Protein AF-A0A7S3TH68-F1 (afdb_monomer)

Mean predicted aligned error: 13.52 Å

Solvent-accessible surface area (backbone atoms only — not comparable to full-atom values): 8509 Å² total; per-residue (Å²): 114,70,67,58,53,52,49,50,52,51,49,53,50,52,60,68,64,64,54,88,66,70,79,72,80,82,60,98,70,79,78,63,78,63,57,32,64,76,69,61,42,46,64,60,52,49,52,51,51,54,54,56,66,74,50,61,76,87,76,61,51,44,56,58,40,16,51,46,46,28,54,31,38,71,51,68,61,84,50,72,71,51,44,53,51,41,42,51,45,35,54,76,38,31,88,73,56,49,74,68,31,49,50,30,39,46,44,16,47,70,77,54,53,51,58,80,52,68,67,54,50,52,50,46,51,53,38,50,53,53,37,53,51,49,52,59,69,72,41,69,68,61,66,64,77,78,107

Radius of gyration: 22.05 Å; Cα contacts (8 Å, |Δi|>4): 108; chains: 1; bounding box: 70×25×56 Å

Sequence (147 aa):
DTEVNEALAKILAQELYRNNVEEMPTDRAMKTADVAGTLGLRMPLEAVAYATLDLPDETLQVSSLASLAWALSEAGIENTSLQRKVAKGIIKNASKMTPPDIGNTFIALHEREWFKDPESIAYLTEALLAQARELKRQDPGLARILA

Secondary structure (DSSP, 8-state):
-HHHHHHHHHHHHHHHHSS--------TT-SS--HHHHTT-HHHHHHHHHHHHHS-TTT--HHHHHHHHHHHHHHT---HHHHHHHHHHHHHTGGG--HHHHHHHHIIIIIS-----HHHHHHHHHHH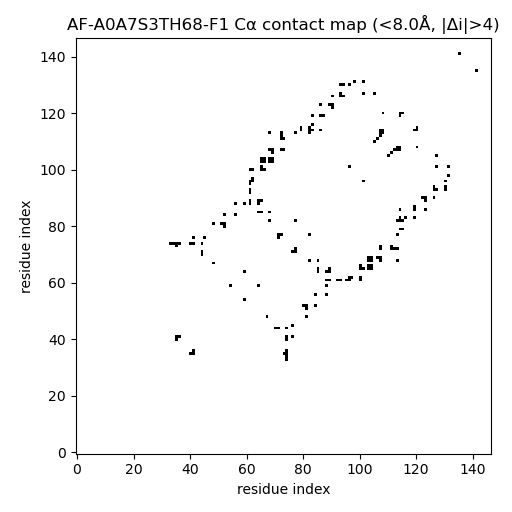HHHHHHHHHH-HHHHHH--

Foldseek 3Di:
DVVVVVVVVVVVVCVVPVPPPPPPPVDVDPPDDLVCVVVVVLVVLVVVLVVVLVDDLVVDDLQNLLQNLLVCLSNVPADQSSLVSSLVSCLVCLLVDDPVSLVSNCCSVPVSVRHPDPVSSVSNVVSSVVNVVVVVVVDCVVVVVVD

Structure (mmCIF, N/CA/C/O backbone):
data_AF-A0A7S3TH68-F1
#
_entry.id   AF-A0A7S3TH68-F1
#
loop_
_atom_site.group_PDB
_atom_site.id
_atom_site.type_symbol
_atom_site.label_atom_id
_atom_site.label_alt_id
_atom_site.label_comp_id
_atom_site.label_asym_id
_atom_site.label_entity_id
_atom_site.label_seq_id
_atom_site.pdbx_PDB_ins_code
_atom_site.Cartn_x
_atom_site.Cartn_y
_atom_site.Cartn_z
_atom_site.occupancy
_atom_site.B_iso_or_equiv
_atom_site.auth_seq_id
_atom_site.auth_comp_id
_atom_site.auth_asym_id
_atom_site.auth_atom_id
_atom_site.pdbx_PDB_model_num
ATOM 1 N N . ASP A 1 1 ? 57.410 -8.149 -7.431 1.00 58.62 1 ASP A N 1
ATOM 2 C CA . ASP A 1 1 ? 56.143 -8.309 -6.681 1.00 58.62 1 ASP A CA 1
ATOM 3 C C . ASP A 1 1 ? 55.254 -7.073 -6.709 1.00 58.62 1 ASP A C 1
ATOM 5 O O . ASP A 1 1 ? 54.075 -7.205 -7.005 1.00 58.62 1 ASP A O 1
ATOM 9 N N . THR A 1 2 ? 55.790 -5.867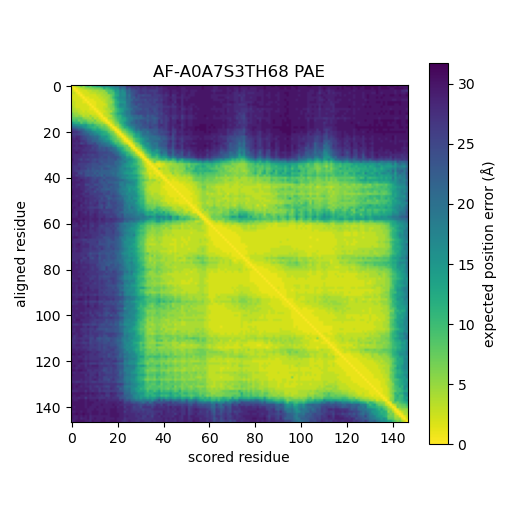 -6.506 1.00 55.78 2 THR A N 1
ATOM 10 C CA . THR A 1 2 ? 55.006 -4.616 -6.554 1.00 55.78 2 THR A CA 1
ATOM 11 C C . THR A 1 2 ? 54.471 -4.278 -7.953 1.00 55.78 2 THR A C 1
ATOM 13 O O . THR A 1 2 ? 53.303 -3.931 -8.090 1.00 55.78 2 THR A O 1
ATOM 16 N N . GLU A 1 3 ? 55.273 -4.476 -9.007 1.00 57.97 3 GLU A N 1
ATOM 17 C CA . GLU A 1 3 ? 54.851 -4.214 -10.398 1.00 57.97 3 GLU A CA 1
ATOM 18 C C . GLU A 1 3 ? 53.746 -5.162 -10.884 1.00 57.97 3 GLU A C 1
ATOM 20 O O . GLU A 1 3 ? 52.878 -4.765 -11.657 1.00 57.97 3 GLU A O 1
ATOM 25 N N . VAL A 1 4 ? 53.741 -6.411 -10.407 1.00 62.00 4 VAL A N 1
ATOM 26 C CA . VAL A 1 4 ? 52.715 -7.400 -10.775 1.00 62.00 4 VAL A CA 1
ATOM 27 C C . VAL A 1 4 ? 51.371 -7.022 -10.156 1.00 62.00 4 VAL A C 1
ATOM 29 O O . VAL A 1 4 ? 50.347 -7.125 -10.824 1.00 62.00 4 VAL A O 1
ATOM 32 N N . ASN A 1 5 ? 51.371 -6.508 -8.923 1.00 59.88 5 ASN A N 1
ATOM 33 C CA . ASN A 1 5 ? 50.156 -6.036 -8.257 1.00 59.88 5 ASN A CA 1
ATOM 34 C C . ASN A 1 5 ? 49.588 -4.771 -8.912 1.00 59.88 5 ASN A C 1
ATOM 36 O O . ASN A 1 5 ? 48.373 -4.655 -9.062 1.00 59.88 5 ASN A O 1
ATOM 40 N N . GLU A 1 6 ? 50.443 -3.847 -9.353 1.00 63.59 6 GLU A N 1
ATOM 41 C CA . GLU A 1 6 ? 50.000 -2.660 -10.093 1.00 63.59 6 GLU A CA 1
ATOM 42 C C . GLU A 1 6 ? 49.474 -3.009 -11.489 1.00 63.59 6 GLU A C 1
ATOM 44 O O . GLU A 1 6 ? 48.475 -2.438 -11.935 1.00 63.59 6 GLU A O 1
ATOM 49 N N . ALA A 1 7 ? 50.096 -3.980 -12.165 1.00 63.19 7 ALA A N 1
ATOM 50 C CA . ALA A 1 7 ? 49.607 -4.496 -13.437 1.00 63.19 7 ALA A CA 1
ATOM 51 C C . ALA A 1 7 ? 48.250 -5.196 -13.272 1.00 63.19 7 ALA A C 1
ATOM 53 O O . ALA A 1 7 ? 47.337 -4.931 -14.053 1.00 63.19 7 ALA A O 1
ATOM 54 N N . LEU A 1 8 ? 48.078 -6.013 -12.224 1.00 59.59 8 LEU A N 1
ATOM 55 C CA . LEU A 1 8 ? 46.797 -6.653 -11.915 1.00 59.59 8 LEU A CA 1
ATOM 56 C C . LEU A 1 8 ? 45.713 -5.612 -11.617 1.00 59.59 8 LEU A C 1
ATOM 58 O O . LEU A 1 8 ? 44.610 -5.722 -12.140 1.00 59.59 8 LEU A O 1
ATOM 62 N N . ALA A 1 9 ? 46.030 -4.572 -10.839 1.00 61.84 9 ALA A N 1
ATOM 63 C CA . ALA A 1 9 ? 45.093 -3.496 -10.521 1.00 61.84 9 ALA A CA 1
ATOM 64 C C . ALA A 1 9 ? 44.681 -2.695 -11.767 1.00 61.84 9 ALA A C 1
ATOM 66 O O . ALA A 1 9 ? 43.507 -2.356 -11.925 1.00 61.84 9 ALA A O 1
ATOM 67 N N . LYS A 1 10 ? 45.620 -2.433 -12.687 1.00 62.38 10 LYS A N 1
ATOM 68 C CA . LYS A 1 10 ? 45.323 -1.767 -13.965 1.00 62.38 10 LYS A CA 1
ATOM 69 C C . LYS A 1 10 ? 44.476 -2.624 -14.896 1.00 62.38 10 LYS A C 1
ATOM 71 O O . LYS A 1 10 ? 43.577 -2.081 -15.530 1.00 62.38 10 LYS A O 1
ATOM 76 N N . ILE A 1 11 ? 44.745 -3.927 -14.973 1.00 65.94 11 ILE A N 1
ATOM 77 C CA . ILE A 1 11 ? 43.965 -4.857 -15.799 1.00 65.94 11 ILE A CA 1
ATOM 78 C C . ILE A 1 11 ? 42.555 -5.005 -15.224 1.00 65.94 11 ILE A C 1
ATOM 80 O O . ILE A 1 11 ? 41.592 -4.875 -15.971 1.00 65.94 11 ILE A O 1
ATOM 84 N N . LEU A 1 12 ? 42.415 -5.154 -13.902 1.00 58.38 12 LEU A N 1
ATOM 85 C CA . LEU A 1 12 ? 41.110 -5.237 -13.240 1.00 58.38 12 LEU A CA 1
ATOM 86 C C . LEU A 1 12 ? 40.288 -3.958 -13.453 1.00 58.38 12 LEU A C 1
ATOM 88 O O . LEU A 1 12 ? 39.101 -4.025 -13.756 1.00 58.38 12 LEU A O 1
ATOM 92 N N . ALA A 1 13 ? 40.927 -2.787 -13.354 1.00 57.09 13 ALA A N 1
ATOM 93 C CA . ALA A 1 13 ? 40.282 -1.516 -13.660 1.00 57.09 13 ALA A CA 1
ATOM 94 C C . ALA A 1 13 ? 39.892 -1.432 -15.145 1.00 57.09 13 ALA A C 1
ATOM 96 O O . ALA A 1 13 ? 38.767 -1.067 -15.468 1.00 57.09 13 ALA A O 1
ATOM 97 N N . GLN A 1 14 ? 40.775 -1.820 -16.068 1.00 58.62 14 GLN A N 1
ATOM 98 C CA . GLN A 1 14 ? 40.455 -1.813 -17.496 1.00 58.62 14 GLN A CA 1
ATOM 99 C C . GLN A 1 14 ? 39.335 -2.784 -17.871 1.00 58.62 14 GLN A C 1
ATOM 101 O O . GLN A 1 14 ? 38.556 -2.452 -18.758 1.00 58.62 14 GLN A O 1
ATOM 106 N N . GLU A 1 15 ? 39.229 -3.946 -17.226 1.00 56.22 15 GLU A N 1
ATOM 107 C CA . GLU A 1 15 ? 38.164 -4.920 -17.491 1.00 56.22 15 GLU A CA 1
ATOM 108 C C . GLU A 1 15 ? 36.823 -4.516 -16.864 1.00 56.22 15 GLU A C 1
ATOM 110 O O . GLU A 1 15 ? 35.786 -4.699 -17.499 1.00 56.22 15 GLU A O 1
ATOM 115 N N . LEU A 1 16 ? 36.827 -3.880 -15.687 1.00 55.38 16 LEU A N 1
ATOM 116 C CA . LEU A 1 16 ? 35.613 -3.330 -15.069 1.00 55.38 16 LEU A CA 1
ATOM 117 C C . LEU A 1 16 ? 35.041 -2.137 -15.853 1.00 55.38 16 LEU A C 1
ATOM 119 O O . LEU A 1 16 ? 33.824 -1.997 -15.936 1.00 55.38 16 LEU A O 1
ATOM 123 N N . TYR A 1 17 ? 35.898 -1.309 -16.462 1.00 52.78 17 TYR A N 1
ATOM 124 C CA . TYR A 1 17 ? 35.481 -0.130 -17.236 1.00 52.78 17 TYR A CA 1
ATOM 125 C C . TYR A 1 17 ? 35.326 -0.380 -18.752 1.00 52.78 17 TYR A C 1
ATOM 127 O O . TYR A 1 17 ? 34.896 0.523 -19.466 1.00 52.78 17 TYR A O 1
ATOM 135 N N . ARG A 1 18 ? 35.665 -1.571 -19.279 1.00 48.44 18 ARG A N 1
ATOM 136 C CA . ARG A 1 18 ? 35.517 -1.890 -20.721 1.00 48.44 18 ARG A CA 1
ATOM 137 C C . ARG A 1 18 ? 34.121 -2.322 -21.142 1.00 48.44 18 ARG A C 1
ATOM 139 O O . ARG A 1 18 ? 33.829 -2.304 -22.336 1.00 48.44 18 ARG A O 1
ATOM 146 N N . ASN A 1 19 ? 33.272 -2.709 -20.201 1.00 45.41 19 ASN A N 1
ATOM 147 C CA . ASN A 1 19 ? 31.866 -2.894 -20.506 1.00 45.41 19 ASN A CA 1
ATOM 148 C C . ASN A 1 19 ? 31.215 -1.517 -20.440 1.00 45.41 19 ASN A C 1
ATOM 150 O O . ASN A 1 19 ? 31.273 -0.876 -19.397 1.00 45.41 19 ASN A O 1
ATOM 154 N N . ASN A 1 20 ? 30.643 -1.071 -21.561 1.00 46.97 20 ASN A N 1
ATOM 155 C CA . ASN A 1 20 ? 29.741 0.075 -21.664 1.00 46.97 20 ASN A CA 1
ATOM 156 C C . ASN A 1 20 ? 28.591 -0.058 -20.652 1.00 46.97 20 ASN A C 1
ATOM 158 O O . ASN A 1 20 ? 27.473 -0.427 -21.005 1.00 46.97 20 ASN A O 1
ATOM 162 N N . VAL A 1 21 ? 28.861 0.238 -19.389 1.00 46.38 21 VAL A N 1
ATOM 163 C CA . VAL A 1 21 ? 27.842 0.710 -18.475 1.00 46.38 21 VAL A CA 1
ATOM 164 C C . VAL A 1 21 ? 27.669 2.152 -18.915 1.00 46.38 21 VAL A C 1
ATOM 166 O O . VAL A 1 21 ? 28.545 2.981 -18.665 1.00 46.38 21 VAL A O 1
ATOM 169 N N . GLU A 1 22 ? 26.606 2.418 -19.682 1.00 44.59 22 GLU A N 1
ATOM 170 C CA . GLU A 1 22 ? 26.029 3.762 -19.758 1.00 44.59 22 GLU A CA 1
ATOM 171 C C . GLU A 1 22 ? 26.195 4.391 -18.380 1.00 44.59 22 GLU A C 1
ATOM 173 O O . GLU A 1 22 ? 25.839 3.735 -17.398 1.00 44.59 22 GLU A O 1
ATOM 178 N N . GLU A 1 23 ? 26.827 5.569 -18.298 1.00 40.25 23 GLU A N 1
ATOM 179 C CA . GLU A 1 23 ? 27.003 6.283 -17.034 1.00 40.25 23 GLU A CA 1
ATOM 180 C C . GLU A 1 23 ? 25.714 6.138 -16.236 1.00 40.25 23 GLU A C 1
ATOM 182 O O . GLU A 1 23 ? 24.685 6.681 -16.639 1.00 40.25 23 GLU A O 1
ATOM 187 N N . MET A 1 24 ? 25.739 5.343 -15.156 1.00 43.12 24 MET A N 1
ATOM 188 C CA . MET A 1 24 ? 24.576 5.257 -14.290 1.00 43.12 24 MET A CA 1
ATOM 189 C C . MET A 1 24 ? 24.322 6.694 -13.865 1.00 43.12 24 MET A C 1
ATOM 191 O O . MET A 1 24 ? 25.231 7.286 -13.264 1.00 43.12 24 MET A O 1
ATOM 195 N N . PRO A 1 25 ? 23.155 7.273 -14.192 1.00 40.78 25 PRO A N 1
ATOM 196 C CA . PRO A 1 25 ? 22.855 8.626 -13.790 1.00 40.78 25 PRO A CA 1
ATOM 197 C C . PRO A 1 25 ? 22.967 8.636 -12.274 1.00 40.78 25 PRO A C 1
ATOM 199 O O . PRO A 1 25 ? 22.163 8.024 -11.570 1.00 40.78 25 PRO A O 1
ATOM 202 N N . THR A 1 26 ? 24.011 9.272 -11.749 1.00 48.84 26 THR A N 1
ATOM 203 C CA . THR A 1 26 ? 24.111 9.539 -10.318 1.00 48.84 26 THR A CA 1
ATOM 204 C C . THR A 1 26 ? 23.233 10.746 -10.047 1.00 48.84 26 THR A C 1
ATOM 206 O O . THR A 1 26 ? 23.686 11.839 -9.712 1.00 48.84 26 THR A O 1
ATOM 209 N N . ASP A 1 27 ? 21.932 10.538 -10.250 1.00 40.72 27 ASP A N 1
ATOM 210 C CA . ASP A 1 27 ? 20.922 11.463 -9.795 1.00 40.72 27 ASP A CA 1
ATOM 211 C C . ASP A 1 27 ? 21.054 11.568 -8.278 1.00 40.72 27 ASP A C 1
ATOM 213 O O . ASP A 1 27 ? 21.243 10.580 -7.561 1.00 40.72 27 ASP A O 1
ATOM 217 N N . ARG A 1 28 ? 20.981 12.803 -7.785 1.00 42.34 28 ARG A N 1
ATOM 218 C CA . ARG A 1 28 ? 21.176 13.212 -6.383 1.00 42.34 28 ARG A CA 1
ATOM 219 C C . ARG A 1 28 ? 20.102 12.668 -5.416 1.00 42.34 28 ARG A C 1
ATOM 221 O O . ARG A 1 28 ? 19.821 13.291 -4.397 1.00 42.34 28 ARG A O 1
ATOM 228 N N . ALA A 1 29 ? 19.503 11.519 -5.715 1.00 43.62 29 ALA A N 1
ATOM 229 C CA . ALA A 1 29 ? 18.352 10.933 -5.045 1.00 43.62 29 ALA A CA 1
ATOM 230 C C . ALA A 1 29 ? 18.556 9.456 -4.653 1.00 43.62 29 ALA A C 1
ATOM 232 O O . ALA A 1 29 ? 17.576 8.729 -4.517 1.00 43.62 29 ALA A O 1
ATOM 233 N N . MET A 1 30 ? 19.795 8.995 -4.424 1.00 43.31 30 MET A N 1
ATOM 234 C CA . MET A 1 30 ? 20.038 7.706 -3.752 1.00 43.31 30 MET A CA 1
ATOM 235 C C . MET A 1 30 ? 19.517 7.742 -2.299 1.00 43.31 30 MET A C 1
ATOM 237 O O . MET A 1 30 ? 20.277 7.884 -1.341 1.00 43.31 30 MET A O 1
ATOM 241 N N . LYS A 1 31 ? 18.201 7.590 -2.122 1.00 50.47 31 LYS A N 1
ATOM 242 C CA . LYS A 1 31 ? 17.617 6.966 -0.935 1.00 50.47 31 LYS A CA 1
ATOM 243 C C . LYS A 1 31 ? 17.585 5.465 -1.211 1.00 50.47 31 LYS A C 1
ATOM 245 O O . LYS A 1 31 ? 16.674 4.973 -1.876 1.00 50.47 31 LYS A O 1
ATOM 250 N N . THR A 1 32 ? 18.601 4.790 -0.673 1.00 52.62 32 THR A N 1
ATOM 251 C CA . THR A 1 32 ? 18.801 3.333 -0.704 1.00 52.62 32 THR A CA 1
ATOM 252 C C . THR A 1 32 ? 19.244 2.816 -2.081 1.00 52.62 32 THR A C 1
ATOM 254 O O . THR A 1 32 ? 18.841 3.337 -3.115 1.00 52.62 32 THR A O 1
ATOM 257 N N . ALA A 1 33 ? 20.145 1.827 -2.108 1.00 59.31 33 ALA A N 1
ATOM 258 C CA . ALA A 1 33 ? 20.530 1.142 -3.344 1.00 59.31 33 ALA A CA 1
ATOM 259 C C . ALA A 1 33 ? 19.268 0.679 -4.095 1.00 59.31 33 ALA A C 1
ATOM 261 O O . ALA A 1 33 ? 18.302 0.292 -3.439 1.00 59.31 33 ALA A O 1
ATOM 262 N N . ASP A 1 34 ? 19.260 0.703 -5.434 1.00 67.12 34 ASP A N 1
ATOM 263 C CA . ASP A 1 34 ? 18.156 0.139 -6.229 1.00 67.12 34 ASP A CA 1
ATOM 264 C C . ASP A 1 34 ? 18.157 -1.388 -6.063 1.00 67.12 34 ASP A C 1
ATOM 266 O O . ASP A 1 34 ? 18.666 -2.129 -6.904 1.00 67.12 34 ASP A O 1
ATOM 270 N N . VAL A 1 35 ? 17.662 -1.869 -4.920 1.00 70.06 35 VAL A N 1
ATOM 271 C CA . VAL A 1 35 ? 17.648 -3.287 -4.553 1.00 70.06 35 VAL A CA 1
ATOM 272 C C . VAL A 1 35 ? 16.757 -4.055 -5.524 1.00 70.06 35 VAL A C 1
ATOM 274 O O . VAL A 1 35 ? 17.111 -5.154 -5.944 1.00 70.06 35 VAL A O 1
ATOM 277 N N . ALA A 1 36 ? 15.634 -3.466 -5.939 1.00 69.75 36 ALA A N 1
ATOM 278 C CA . ALA A 1 36 ? 14.717 -4.086 -6.886 1.00 69.75 36 ALA A CA 1
ATOM 279 C C . ALA A 1 36 ? 15.355 -4.258 -8.273 1.00 69.75 36 ALA A C 1
ATOM 281 O O . ALA A 1 36 ? 15.221 -5.323 -8.876 1.00 69.75 36 ALA A O 1
ATOM 282 N N . GLY A 1 37 ? 16.077 -3.246 -8.762 1.00 70.81 37 GLY A N 1
ATOM 283 C CA . GLY A 1 37 ? 16.858 -3.331 -9.994 1.00 70.81 37 GLY A CA 1
ATOM 284 C C . GLY A 1 37 ? 18.022 -4.314 -9.875 1.00 70.81 37 GLY A C 1
ATOM 285 O O . GLY A 1 37 ? 18.169 -5.194 -10.719 1.00 70.81 37 GLY A O 1
ATOM 286 N N . THR A 1 38 ? 18.789 -4.232 -8.785 1.00 74.62 38 THR A N 1
ATOM 287 C CA . THR A 1 38 ? 19.966 -5.085 -8.530 1.00 74.62 38 THR A CA 1
ATOM 288 C C . THR A 1 38 ? 19.599 -6.567 -8.452 1.00 74.62 38 THR A C 1
ATOM 290 O O . THR A 1 38 ? 20.339 -7.417 -8.940 1.00 74.62 38 THR A O 1
ATOM 293 N N . LEU A 1 39 ? 18.448 -6.894 -7.861 1.00 78.00 39 LEU A N 1
ATOM 294 C CA . LEU A 1 39 ? 17.960 -8.269 -7.738 1.00 78.00 39 LEU A CA 1
ATOM 295 C C . LEU A 1 39 ? 17.121 -8.730 -8.944 1.00 78.00 39 LEU A C 1
ATOM 297 O O . LEU A 1 39 ? 16.609 -9.847 -8.932 1.00 78.00 39 LEU A O 1
ATOM 301 N N . GLY A 1 40 ? 16.939 -7.891 -9.971 1.00 80.19 40 GLY A N 1
ATOM 302 C CA . GLY A 1 40 ? 16.114 -8.220 -11.140 1.00 80.19 40 GLY A CA 1
ATOM 303 C C . GLY A 1 40 ? 14.618 -8.375 -10.828 1.00 80.19 40 GLY A C 1
ATOM 304 O O . GLY A 1 40 ? 13.890 -9.018 -11.582 1.00 80.19 40 GLY A O 1
ATOM 305 N N . LEU A 1 41 ? 14.142 -7.791 -9.725 1.00 81.50 41 LEU A N 1
ATOM 306 C CA . LEU A 1 41 ? 12.759 -7.905 -9.249 1.00 81.50 41 LEU A CA 1
ATOM 307 C C . LEU A 1 41 ? 11.794 -6.933 -9.939 1.00 81.50 41 LEU A C 1
ATOM 309 O O . LEU A 1 41 ? 10.582 -7.103 -9.816 1.00 81.50 41 LEU A O 1
ATOM 313 N N . ARG A 1 42 ? 12.299 -5.948 -10.693 1.00 79.25 42 ARG A N 1
ATOM 314 C CA . ARG A 1 42 ? 11.470 -4.936 -11.371 1.00 79.25 42 ARG A CA 1
ATOM 315 C C . ARG A 1 42 ? 10.465 -5.563 -12.349 1.00 79.25 42 ARG A C 1
ATOM 317 O O . ARG A 1 42 ? 9.273 -5.316 -12.218 1.00 79.25 42 ARG A O 1
ATOM 324 N N . MET A 1 43 ? 10.913 -6.455 -13.238 1.00 77.50 43 MET A N 1
ATOM 325 C CA . MET A 1 43 ? 10.025 -7.160 -14.182 1.00 77.50 43 MET A CA 1
ATOM 326 C C . MET A 1 43 ? 8.943 -8.008 -13.482 1.00 77.50 43 MET A C 1
ATOM 328 O O . MET A 1 43 ? 7.768 -7.869 -13.823 1.00 77.50 43 MET A O 1
ATOM 332 N N . PRO A 1 44 ? 9.277 -8.869 -12.498 1.00 84.06 44 PRO A N 1
ATOM 333 C CA . PRO A 1 44 ? 8.265 -9.581 -11.719 1.00 84.06 44 PRO A CA 1
ATOM 334 C C . PRO A 1 44 ? 7.259 -8.657 -11.022 1.00 84.06 44 PRO A C 1
ATOM 336 O O . PRO A 1 44 ? 6.062 -8.937 -11.043 1.00 84.06 44 PRO A O 1
ATOM 339 N N . LEU A 1 45 ? 7.720 -7.553 -10.425 1.00 82.25 45 LEU A N 1
ATOM 340 C CA . LEU A 1 45 ? 6.846 -6.595 -9.742 1.00 82.25 45 LEU A CA 1
ATOM 341 C C . LEU A 1 45 ? 5.915 -5.869 -10.717 1.00 82.25 45 LEU A C 1
ATOM 343 O O . LEU A 1 45 ? 4.738 -5.691 -10.408 1.00 82.25 45 LEU A O 1
ATOM 347 N N . GLU A 1 46 ? 6.397 -5.515 -11.907 1.00 81.81 46 GLU A N 1
ATOM 348 C CA . GLU A 1 46 ? 5.558 -4.978 -12.980 1.00 81.81 46 GLU A CA 1
ATOM 349 C C . GLU A 1 46 ? 4.506 -5.995 -13.433 1.00 81.81 46 GLU A C 1
ATOM 351 O O . GLU A 1 46 ? 3.332 -5.652 -13.557 1.00 81.81 46 GLU A O 1
ATOM 356 N N . ALA A 1 47 ? 4.875 -7.265 -13.611 1.00 83.44 47 ALA A N 1
ATOM 357 C CA . ALA A 1 47 ? 3.920 -8.311 -13.974 1.00 83.44 47 ALA A CA 1
ATOM 358 C C . ALA A 1 47 ? 2.822 -8.485 -12.907 1.00 83.44 47 ALA A C 1
ATOM 360 O O . ALA A 1 47 ? 1.643 -8.605 -13.243 1.00 83.44 47 ALA A O 1
ATOM 361 N N . VAL A 1 48 ? 3.186 -8.433 -11.620 1.00 82.75 48 VAL A N 1
ATOM 362 C CA . VAL A 1 48 ? 2.224 -8.453 -10.503 1.00 82.75 48 VAL A CA 1
ATOM 363 C C . VAL A 1 48 ? 1.342 -7.202 -10.508 1.00 82.75 48 VAL A C 1
ATOM 365 O O . VAL A 1 48 ? 0.132 -7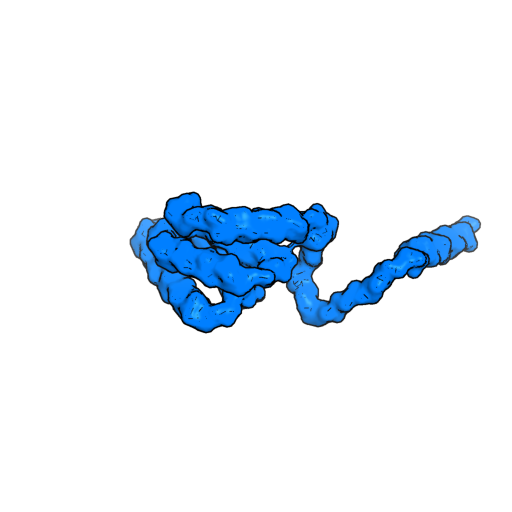.303 -10.293 1.00 82.75 48 VAL A O 1
ATOM 368 N N . ALA A 1 49 ? 1.914 -6.029 -10.784 1.00 81.69 49 ALA A N 1
ATOM 369 C CA . ALA A 1 49 ? 1.178 -4.776 -10.916 1.00 81.69 49 ALA A CA 1
ATOM 370 C C . ALA A 1 49 ? 0.109 -4.862 -12.019 1.00 81.69 49 ALA A C 1
ATOM 372 O O . ALA A 1 49 ? -1.050 -4.525 -11.770 1.00 81.69 49 ALA A O 1
ATOM 373 N N . TYR A 1 50 ? 0.463 -5.385 -13.197 1.00 81.88 50 TYR A N 1
ATOM 374 C CA . TYR A 1 50 ? -0.487 -5.608 -14.290 1.00 81.88 50 TYR A CA 1
ATOM 375 C C . TYR A 1 50 ? -1.549 -6.650 -13.935 1.00 81.88 50 TYR A C 1
ATOM 377 O O . TYR A 1 50 ? -2.733 -6.371 -14.085 1.00 81.88 50 TYR A O 1
ATOM 385 N N . ALA A 1 51 ? -1.166 -7.794 -13.365 1.00 83.25 51 ALA A N 1
ATOM 386 C CA . ALA A 1 51 ? -2.133 -8.804 -12.930 1.00 83.25 51 ALA A CA 1
ATOM 387 C C . ALA A 1 51 ? -3.127 -8.244 -11.896 1.00 83.25 51 ALA A C 1
ATOM 389 O O . ALA A 1 51 ? -4.312 -8.572 -11.909 1.00 83.25 51 ALA A O 1
ATOM 390 N N . THR A 1 52 ? -2.672 -7.342 -11.022 1.00 81.06 52 THR A N 1
ATOM 391 C CA . THR A 1 52 ? -3.533 -6.687 -10.027 1.00 81.06 52 THR A CA 1
ATOM 392 C C . THR A 1 52 ? -4.551 -5.742 -10.672 1.00 81.06 52 THR A C 1
ATOM 394 O O . THR A 1 52 ? -5.649 -5.561 -10.138 1.00 81.06 52 THR A O 1
ATOM 397 N N . LEU A 1 53 ? -4.244 -5.150 -11.832 1.00 81.25 53 LEU A N 1
ATOM 398 C CA . LEU A 1 53 ? -5.206 -4.332 -12.579 1.00 81.25 53 LEU A CA 1
ATOM 399 C C . LEU A 1 53 ? -6.394 -5.155 -13.087 1.00 81.25 53 LEU A C 1
ATOM 401 O O . LEU A 1 53 ? -7.510 -4.633 -13.074 1.00 81.25 53 LEU A O 1
ATOM 405 N N . ASP A 1 54 ? -6.183 -6.428 -13.409 1.00 83.25 54 ASP A N 1
ATOM 406 C CA . ASP A 1 54 ? -7.225 -7.319 -13.929 1.00 83.25 54 ASP A CA 1
ATOM 407 C C . ASP A 1 54 ? -8.086 -7.959 -12.826 1.00 83.25 54 ASP A C 1
ATOM 409 O O . ASP A 1 54 ? -9.204 -8.409 -13.079 1.00 83.25 54 ASP A O 1
ATOM 413 N N . LEU A 1 55 ? -7.605 -7.975 -11.579 1.00 82.56 55 LEU A N 1
ATOM 414 C CA . LEU A 1 55 ? -8.348 -8.552 -10.456 1.00 82.56 55 LEU A CA 1
ATOM 415 C C . LEU A 1 55 ? -9.518 -7.659 -10.011 1.00 82.56 55 LEU A C 1
ATOM 417 O O . LEU A 1 55 ? -9.357 -6.446 -9.899 1.00 82.56 55 LEU A O 1
ATOM 421 N N . PRO A 1 56 ? -10.696 -8.207 -9.682 1.00 78.44 56 PRO A N 1
ATOM 422 C CA . PRO A 1 56 ? -11.801 -7.402 -9.172 1.00 78.44 56 PRO A CA 1
ATOM 423 C C . PRO A 1 56 ? -11.483 -6.826 -7.781 1.00 78.44 56 PRO A C 1
ATOM 425 O O . PRO A 1 56 ? -10.916 -7.515 -6.929 1.00 78.44 56 PRO A O 1
ATOM 428 N N . ASP A 1 57 ? -11.915 -5.583 -7.527 1.00 71.19 57 ASP A N 1
ATOM 429 C CA . ASP A 1 57 ? -11.660 -4.821 -6.285 1.00 71.19 57 ASP A CA 1
ATOM 430 C C . ASP A 1 57 ? -12.042 -5.582 -4.994 1.00 71.19 57 ASP A C 1
ATOM 432 O O . ASP A 1 57 ? -11.532 -5.288 -3.917 1.00 71.19 57 ASP A O 1
ATOM 436 N N . GLU A 1 58 ? -12.962 -6.545 -5.076 1.00 69.50 58 GLU A N 1
ATOM 437 C CA . GLU A 1 58 ? -13.481 -7.316 -3.936 1.00 69.50 58 GLU A CA 1
ATOM 438 C C . GLU A 1 58 ? -12.557 -8.451 -3.481 1.00 69.50 58 GLU A C 1
ATOM 440 O O . GLU A 1 58 ? -12.665 -8.917 -2.349 1.00 69.50 58 GLU A O 1
ATOM 445 N N . THR A 1 59 ? -11.634 -8.879 -4.343 1.00 73.44 59 THR A N 1
ATOM 446 C CA . THR A 1 59 ? -10.693 -9.973 -4.045 1.00 73.44 59 THR A CA 1
ATOM 44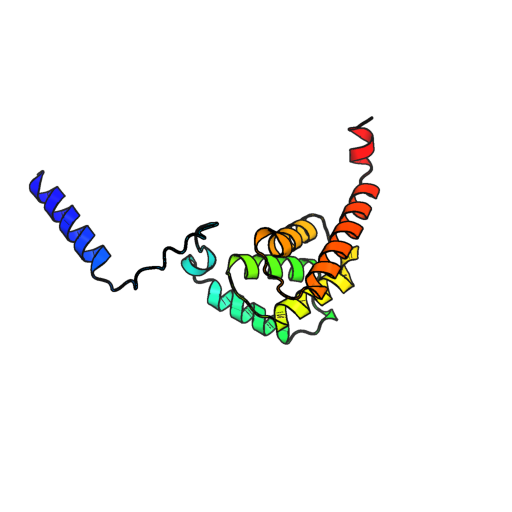7 C C . THR A 1 59 ? -9.421 -9.501 -3.347 1.00 73.44 59 THR A C 1
ATOM 449 O O . THR A 1 59 ? -8.688 -10.311 -2.780 1.00 73.44 59 THR A O 1
ATOM 452 N N . LEU A 1 60 ? -9.159 -8.194 -3.359 1.00 79.12 60 LEU A N 1
ATOM 453 C CA . LEU A 1 60 ? -7.912 -7.621 -2.870 1.00 79.12 60 LEU A CA 1
ATOM 454 C C . LEU A 1 60 ? -8.025 -7.283 -1.382 1.00 79.12 60 LEU A C 1
ATOM 456 O O . LEU A 1 60 ? -8.802 -6.421 -0.967 1.00 79.12 60 LEU A O 1
ATOM 460 N N . GLN A 1 61 ? -7.224 -7.969 -0.566 1.00 87.38 61 GLN A N 1
ATOM 461 C CA . GLN A 1 61 ? -7.098 -7.657 0.854 1.00 87.38 61 GLN A CA 1
ATOM 462 C C . GLN A 1 61 ? -6.333 -6.345 1.046 1.00 87.38 61 GLN A C 1
ATOM 464 O O . GLN A 1 61 ? -5.383 -6.051 0.319 1.00 87.38 61 GLN A O 1
ATOM 469 N N . VAL A 1 62 ? -6.719 -5.570 2.063 1.00 88.50 62 VAL A N 1
ATOM 470 C CA . VAL A 1 62 ? -6.090 -4.270 2.345 1.00 88.50 62 VAL A CA 1
ATOM 471 C C . VAL A 1 62 ? -4.602 -4.397 2.678 1.00 88.50 62 VAL A C 1
ATOM 473 O O . VAL A 1 62 ? -3.815 -3.550 2.266 1.00 88.50 62 VAL A O 1
ATOM 476 N N . SER A 1 63 ? -4.204 -5.489 3.332 1.00 88.00 63 SER A N 1
ATOM 477 C CA . SER A 1 63 ? -2.804 -5.804 3.624 1.00 88.00 63 SER A CA 1
ATOM 478 C C . SER A 1 63 ? -1.995 -6.035 2.350 1.00 88.00 63 SER A C 1
ATOM 480 O O . SER A 1 63 ? -0.936 -5.442 2.168 1.00 88.00 63 SER A O 1
ATOM 482 N N . SER A 1 64 ? -2.528 -6.821 1.410 1.00 89.88 64 SER A N 1
ATOM 483 C CA . SER A 1 64 ? -1.902 -7.042 0.103 1.00 89.88 64 SER A CA 1
ATOM 484 C C . SER A 1 64 ? -1.761 -5.741 -0.686 1.00 89.88 64 SER A C 1
ATOM 486 O O . SER A 1 64 ? -0.721 -5.515 -1.295 1.00 89.88 64 SER A O 1
ATOM 488 N N . LEU A 1 65 ? -2.770 -4.865 -0.643 1.00 90.12 65 LEU A N 1
ATOM 489 C CA . LEU A 1 65 ? -2.724 -3.553 -1.293 1.00 90.12 65 LEU A CA 1
ATOM 490 C C . LEU A 1 65 ? -1.666 -2.633 -0.670 1.00 90.12 65 LEU A C 1
ATOM 492 O O . LEU A 1 65 ? -0.919 -1.990 -1.405 1.00 90.12 65 LEU A O 1
ATOM 496 N N . ALA A 1 66 ? -1.571 -2.594 0.660 1.00 89.81 66 ALA A N 1
ATOM 497 C CA . ALA A 1 66 ? -0.571 -1.802 1.372 1.00 89.81 66 ALA A CA 1
ATOM 498 C C . ALA A 1 66 ? 0.857 -2.299 1.088 1.00 89.81 66 ALA A C 1
ATOM 500 O O . ALA A 1 66 ? 1.744 -1.503 0.779 1.00 89.81 66 ALA A O 1
ATOM 501 N N . SER A 1 67 ? 1.080 -3.617 1.128 1.00 90.38 67 SER A N 1
ATOM 502 C CA . SER A 1 67 ? 2.371 -4.221 0.777 1.00 90.38 67 SER A CA 1
ATOM 503 C C . SER A 1 67 ? 2.736 -4.013 -0.691 1.00 90.38 67 SER A C 1
ATOM 505 O O . SER A 1 67 ? 3.898 -3.747 -0.990 1.00 90.38 67 SER A O 1
ATOM 507 N N . LEU A 1 68 ? 1.764 -4.095 -1.604 1.00 89.94 68 LEU A N 1
ATOM 508 C CA . LEU A 1 68 ? 1.981 -3.824 -3.024 1.00 89.94 68 LEU A CA 1
ATOM 509 C C . LEU A 1 68 ? 2.360 -2.357 -3.254 1.00 89.94 68 LEU A C 1
ATOM 511 O O . LEU A 1 68 ? 3.318 -2.093 -3.975 1.00 89.94 68 LEU A O 1
ATOM 515 N N . ALA A 1 69 ? 1.656 -1.415 -2.617 1.00 89.56 69 ALA A N 1
ATOM 516 C CA . ALA A 1 69 ? 1.981 0.009 -2.693 1.00 89.56 69 ALA A CA 1
ATOM 517 C C . ALA A 1 69 ? 3.423 0.273 -2.252 1.00 89.56 69 ALA A C 1
ATOM 519 O O . ALA A 1 69 ? 4.179 0.938 -2.957 1.00 89.56 69 ALA A O 1
ATOM 520 N N . TRP A 1 70 ? 3.818 -0.306 -1.117 1.00 89.25 70 TRP A N 1
ATOM 521 C CA . TRP A 1 70 ? 5.180 -0.203 -0.610 1.00 89.25 70 TRP A CA 1
ATOM 522 C C . TRP A 1 70 ? 6.201 -0.808 -1.582 1.00 89.25 70 TRP A C 1
ATOM 524 O O . TRP A 1 70 ? 7.137 -0.119 -1.978 1.00 89.25 70 TRP A O 1
ATOM 534 N N . ALA A 1 71 ? 5.993 -2.044 -2.043 1.00 86.38 71 ALA A N 1
ATOM 535 C CA . ALA A 1 71 ? 6.929 -2.732 -2.934 1.00 86.38 71 ALA A CA 1
ATOM 536 C C . ALA A 1 71 ? 7.116 -2.011 -4.281 1.00 86.38 71 ALA A C 1
ATOM 538 O O . ALA A 1 71 ? 8.234 -1.913 -4.783 1.00 86.38 71 ALA A O 1
ATOM 539 N N . LEU A 1 72 ? 6.039 -1.472 -4.857 1.00 87.31 72 LEU A N 1
ATOM 540 C CA . LEU A 1 72 ? 6.109 -0.699 -6.099 1.00 87.31 72 LEU A CA 1
ATOM 541 C C . LEU A 1 72 ? 6.754 0.669 -5.884 1.00 87.31 72 LEU A C 1
ATOM 543 O O . LEU A 1 72 ? 7.529 1.108 -6.735 1.00 87.31 72 LEU A O 1
ATOM 547 N N . SER A 1 73 ? 6.493 1.307 -4.739 1.00 88.44 73 SER A N 1
ATOM 548 C CA . SER A 1 73 ? 7.171 2.547 -4.357 1.00 88.44 73 SER A CA 1
ATOM 549 C C . SER A 1 73 ? 8.676 2.348 -4.144 1.00 88.44 73 SER A C 1
ATOM 551 O O . SER A 1 73 ? 9.465 3.204 -4.534 1.00 88.44 73 SER A O 1
ATOM 553 N N . GLU A 1 74 ? 9.084 1.199 -3.597 1.00 85.19 74 GLU A N 1
ATOM 554 C CA . GLU A 1 74 ? 10.488 0.825 -3.395 1.00 85.19 74 GLU A CA 1
ATOM 555 C C . GLU A 1 74 ? 11.186 0.530 -4.728 1.00 85.19 74 GLU A C 1
ATOM 557 O O . GLU A 1 74 ? 12.328 0.926 -4.940 1.00 85.19 74 GLU A O 1
ATOM 562 N N . ALA A 1 75 ? 10.486 -0.127 -5.654 1.00 82.38 75 ALA A N 1
ATOM 563 C CA . ALA A 1 75 ? 11.008 -0.452 -6.978 1.00 82.38 75 ALA A CA 1
ATOM 564 C C . ALA A 1 75 ? 10.997 0.730 -7.968 1.00 82.38 75 ALA A C 1
ATOM 566 O O . ALA A 1 75 ? 11.526 0.597 -9.079 1.00 82.38 75 ALA A O 1
ATOM 567 N N . GLY A 1 76 ? 10.393 1.864 -7.595 1.00 81.88 76 GLY A N 1
ATOM 568 C CA . GLY A 1 76 ? 10.234 3.034 -8.464 1.00 81.88 76 GLY A CA 1
ATOM 569 C C . GLY A 1 76 ? 9.312 2.785 -9.662 1.00 81.88 76 GLY A C 1
ATOM 570 O O . GLY A 1 76 ? 9.471 3.419 -10.700 1.00 81.88 76 GLY A O 1
ATOM 571 N N . ILE A 1 77 ? 8.379 1.834 -9.552 1.00 83.31 77 ILE A N 1
ATOM 572 C CA . ILE A 1 77 ? 7.450 1.489 -10.635 1.00 83.31 77 ILE A CA 1
ATOM 573 C C . ILE A 1 77 ? 6.230 2.400 -10.531 1.00 83.31 77 ILE A C 1
ATOM 575 O O . ILE A 1 77 ? 5.429 2.281 -9.601 1.00 83.31 77 ILE A O 1
ATOM 579 N N . GLU A 1 78 ? 6.056 3.298 -11.497 1.00 85.25 78 GLU A N 1
ATOM 580 C CA . GLU A 1 78 ? 4.914 4.209 -11.539 1.00 85.25 78 GLU A CA 1
ATOM 581 C C . GLU A 1 78 ? 3.819 3.701 -12.486 1.00 85.25 78 GLU A C 1
ATOM 583 O O . GLU A 1 78 ? 4.054 3.404 -13.655 1.00 85.25 78 GLU A O 1
ATOM 588 N N . ASN A 1 79 ? 2.587 3.613 -11.979 1.00 85.19 79 ASN A N 1
ATOM 589 C CA . ASN A 1 79 ? 1.410 3.291 -12.782 1.00 85.19 79 ASN A CA 1
ATOM 590 C C . ASN A 1 79 ? 0.182 3.990 -12.192 1.00 85.19 79 ASN A C 1
ATOM 592 O O . ASN A 1 79 ? -0.365 3.561 -11.176 1.00 85.19 79 ASN A O 1
ATOM 596 N N . THR A 1 80 ? -0.273 5.061 -12.842 1.00 86.62 80 THR A N 1
ATOM 597 C CA . THR A 1 80 ? -1.366 5.912 -12.343 1.00 86.62 80 THR A CA 1
ATOM 598 C C . THR A 1 80 ? -2.686 5.159 -12.171 1.00 86.62 80 THR A C 1
ATOM 600 O O . THR A 1 80 ? -3.446 5.421 -11.235 1.00 86.62 80 THR A O 1
ATOM 603 N N . SER A 1 81 ? -2.987 4.210 -13.061 1.00 86.12 81 SER A N 1
ATOM 604 C CA . SER A 1 81 ? -4.202 3.393 -12.963 1.00 86.12 81 SER A CA 1
ATOM 605 C C . SER A 1 81 ? -4.146 2.475 -11.746 1.00 86.12 81 SER A C 1
ATOM 607 O O . SER A 1 81 ? -5.124 2.377 -11.003 1.00 86.12 81 SER A O 1
ATOM 609 N N . LEU A 1 82 ? -2.986 1.865 -11.494 1.00 87.31 82 LEU A N 1
ATOM 610 C CA . LEU A 1 82 ? -2.788 1.001 -10.337 1.00 87.31 82 LEU A CA 1
ATOM 611 C C . LEU A 1 82 ? -2.768 1.795 -9.033 1.00 87.31 82 LEU A C 1
ATOM 613 O O . LEU A 1 82 ? -3.434 1.396 -8.086 1.00 87.31 82 LEU A O 1
ATOM 617 N N . GLN A 1 83 ? -2.085 2.939 -8.992 1.00 89.94 83 GLN A N 1
ATOM 618 C CA . GLN A 1 83 ? -2.056 3.830 -7.828 1.00 89.94 83 GLN A CA 1
ATOM 619 C C . GLN A 1 83 ? -3.472 4.221 -7.392 1.00 89.94 83 GLN A C 1
ATOM 621 O O . GLN A 1 83 ? -3.812 4.079 -6.219 1.00 89.94 83 GLN A O 1
ATOM 626 N N . ARG A 1 84 ? -4.339 4.627 -8.333 1.00 89.06 84 ARG A N 1
ATOM 627 C CA . ARG A 1 84 ? -5.747 4.945 -8.031 1.00 89.06 84 ARG A CA 1
ATOM 628 C C . ARG A 1 84 ? -6.534 3.732 -7.550 1.00 89.06 84 ARG A C 1
ATOM 630 O O . ARG A 1 84 ? -7.310 3.839 -6.602 1.00 89.06 84 ARG A O 1
ATOM 637 N N . LYS A 1 85 ? -6.334 2.571 -8.177 1.00 88.31 85 LYS A N 1
ATOM 638 C CA . LYS A 1 85 ? -7.001 1.325 -7.777 1.00 88.31 85 LYS A CA 1
ATOM 639 C C . LYS A 1 85 ? -6.613 0.905 -6.359 1.00 88.31 85 LYS A C 1
ATOM 641 O O . LYS A 1 85 ? -7.482 0.614 -5.540 1.00 88.31 85 LYS A O 1
ATOM 646 N N . VAL A 1 86 ? -5.318 0.934 -6.061 1.00 89.44 86 VAL A N 1
ATOM 647 C CA . VAL A 1 86 ? -4.761 0.635 -4.741 1.00 89.44 86 VAL A CA 1
ATOM 648 C C . VAL A 1 86 ? -5.280 1.632 -3.709 1.00 89.44 86 VAL A C 1
ATOM 650 O O . VAL A 1 86 ? -5.797 1.207 -2.679 1.00 89.44 86 VAL A O 1
ATOM 653 N N . ALA A 1 87 ? -5.249 2.935 -4.008 1.00 90.19 87 ALA A N 1
ATOM 654 C CA . ALA A 1 87 ? -5.778 3.968 -3.121 1.00 90.19 87 ALA A CA 1
ATOM 655 C C . ALA A 1 87 ? -7.255 3.720 -2.784 1.00 90.19 87 ALA A C 1
ATOM 657 O O . ALA A 1 87 ? -7.624 3.645 -1.614 1.00 90.19 87 ALA A O 1
ATOM 658 N N . LYS A 1 88 ? -8.095 3.496 -3.800 1.00 90.19 88 LYS A N 1
ATOM 659 C CA . LYS A 1 88 ? -9.523 3.206 -3.621 1.00 90.19 88 LYS A CA 1
ATOM 660 C C . LYS A 1 88 ? -9.761 1.940 -2.794 1.00 90.19 88 LYS A C 1
ATOM 662 O O . LYS A 1 88 ? -10.634 1.931 -1.924 1.00 90.19 88 LYS A O 1
ATOM 667 N N . GLY A 1 89 ? -8.999 0.877 -3.049 1.00 88.75 89 GLY A N 1
ATOM 668 C CA . GLY A 1 89 ? -9.105 -0.382 -2.312 1.00 88.75 89 GLY A CA 1
ATOM 669 C C . GLY A 1 89 ? -8.707 -0.245 -0.840 1.00 88.75 89 GLY A C 1
ATOM 670 O O . GLY A 1 89 ? -9.388 -0.800 0.029 1.00 88.75 89 GLY A O 1
ATOM 671 N N . ILE A 1 90 ? -7.666 0.549 -0.561 1.00 89.88 90 ILE A N 1
ATOM 672 C CA . ILE A 1 90 ? -7.240 0.890 0.799 1.00 89.88 90 ILE A CA 1
ATOM 673 C C . ILE A 1 90 ? -8.309 1.729 1.496 1.00 89.88 90 ILE A C 1
ATOM 675 O O . ILE A 1 90 ? -8.762 1.339 2.566 1.00 89.88 90 ILE A O 1
ATOM 679 N N . ILE A 1 91 ? -8.794 2.807 0.872 1.00 90.50 91 ILE A N 1
ATOM 680 C CA . ILE A 1 91 ? -9.841 3.675 1.436 1.00 90.50 91 ILE A CA 1
ATOM 681 C C . ILE A 1 91 ? -11.099 2.862 1.782 1.00 90.50 91 ILE A C 1
ATOM 683 O O . ILE A 1 91 ? -11.621 2.969 2.891 1.00 90.50 91 ILE A O 1
ATOM 687 N N . LYS A 1 92 ? -11.556 1.985 0.875 1.00 89.88 92 LYS A N 1
ATOM 688 C CA . LYS A 1 92 ? -12.748 1.137 1.080 1.00 89.88 92 LYS A CA 1
ATOM 689 C C . LYS A 1 92 ? -12.624 0.210 2.295 1.00 89.88 92 LYS A C 1
ATOM 691 O O . LYS A 1 92 ? -13.634 -0.130 2.908 1.00 89.88 92 LYS A O 1
ATOM 696 N N . ASN A 1 93 ? -11.410 -0.222 2.631 1.00 87.69 93 ASN A N 1
ATOM 697 C CA . ASN A 1 93 ? -11.148 -1.190 3.695 1.00 87.69 93 ASN A CA 1
ATOM 698 C C . ASN A 1 93 ? -10.238 -0.633 4.802 1.00 87.69 93 ASN A C 1
ATOM 700 O O . ASN A 1 93 ? -9.648 -1.414 5.549 1.00 87.69 93 ASN A O 1
ATOM 704 N N . ALA A 1 94 ? -10.145 0.692 4.942 1.00 87.38 94 ALA A N 1
ATOM 705 C CA . ALA A 1 94 ? -9.214 1.339 5.866 1.00 87.38 94 ALA A CA 1
ATOM 706 C C . ALA A 1 94 ? -9.442 0.928 7.330 1.00 87.38 94 ALA A C 1
ATOM 708 O O . ALA A 1 94 ? -8.494 0.757 8.091 1.00 87.38 94 ALA A O 1
ATOM 709 N N . SER A 1 95 ? -10.698 0.664 7.704 1.00 86.44 95 SER A N 1
ATOM 710 C CA . SER A 1 95 ? -11.074 0.189 9.043 1.00 86.44 95 SER A CA 1
ATOM 711 C C . SER A 1 95 ? -10.501 -1.184 9.412 1.00 86.44 95 SER A C 1
ATOM 713 O O . SER A 1 95 ? -10.454 -1.541 10.588 1.00 86.44 95 SER A O 1
ATOM 715 N N . LYS A 1 96 ? -10.070 -1.967 8.417 1.00 88.00 96 LYS A N 1
ATOM 716 C CA . LYS A 1 96 ? -9.479 -3.301 8.593 1.00 88.00 96 LYS A CA 1
ATOM 717 C C . LYS A 1 96 ? -7.950 -3.271 8.609 1.00 88.00 96 LYS A C 1
ATOM 719 O O . LYS A 1 96 ? -7.340 -4.328 8.733 1.00 88.00 96 LYS A O 1
ATOM 724 N N . MET A 1 97 ? -7.335 -2.100 8.443 1.00 88.56 97 MET A N 1
ATOM 725 C CA . MET A 1 97 ? -5.881 -1.982 8.415 1.00 88.56 97 MET A CA 1
ATOM 726 C C . MET A 1 97 ? -5.289 -2.257 9.792 1.00 88.56 97 MET A C 1
ATOM 728 O O . MET A 1 97 ? -5.736 -1.719 10.810 1.00 88.56 97 MET A O 1
ATOM 732 N N . THR A 1 98 ? -4.243 -3.071 9.794 1.00 88.81 98 THR A N 1
ATOM 733 C CA . THR A 1 98 ? -3.392 -3.328 10.952 1.00 88.81 98 THR A CA 1
ATOM 734 C C . THR A 1 98 ? -2.253 -2.296 11.018 1.00 88.81 98 THR A C 1
ATOM 736 O O . THR A 1 98 ? -1.996 -1.599 10.031 1.00 88.81 98 THR A O 1
ATOM 739 N N . PRO A 1 99 ? -1.537 -2.161 12.153 1.00 87.62 99 PRO A N 1
ATOM 740 C CA . PRO A 1 99 ? -0.423 -1.215 12.257 1.00 87.62 99 PRO A CA 1
ATOM 741 C C . PRO A 1 99 ? 0.658 -1.361 11.161 1.00 87.62 99 PRO A C 1
ATOM 743 O O . PRO A 1 99 ? 1.079 -0.332 10.629 1.00 87.62 99 PRO A O 1
ATOM 746 N N . PRO A 1 100 ? 1.074 -2.578 10.744 1.00 88.75 100 PRO A N 1
ATOM 747 C CA . PRO A 1 100 ? 1.974 -2.747 9.598 1.00 88.75 100 PRO A CA 1
ATOM 748 C C . PRO A 1 100 ? 1.419 -2.187 8.280 1.00 88.75 100 PRO A C 1
ATOM 750 O O . PRO A 1 100 ? 2.156 -1.563 7.520 1.00 88.75 100 PRO A O 1
ATOM 753 N N . ASP A 1 101 ? 0.119 -2.353 8.020 1.00 90.56 101 ASP A N 1
ATOM 754 C CA . ASP A 1 101 ? -0.519 -1.864 6.789 1.00 90.56 101 ASP A CA 1
ATOM 755 C C . ASP A 1 101 ? -0.509 -0.332 6.732 1.00 90.56 101 ASP A C 1
ATOM 757 O O . ASP A 1 101 ? -0.268 0.263 5.677 1.00 90.56 101 ASP A O 1
ATOM 761 N N . ILE A 1 102 ? -0.735 0.311 7.882 1.00 88.44 102 ILE A N 1
ATOM 762 C CA . ILE A 1 102 ? -0.646 1.767 8.038 1.00 88.44 102 ILE A CA 1
ATOM 763 C C . ILE A 1 102 ? 0.779 2.231 7.750 1.00 88.44 102 ILE A C 1
ATOM 765 O O . ILE A 1 102 ? 0.954 3.171 6.980 1.00 88.44 102 ILE A O 1
ATOM 769 N N . GLY A 1 103 ? 1.789 1.556 8.310 1.00 88.12 103 GLY A N 1
ATOM 770 C CA . GLY A 1 103 ? 3.197 1.877 8.067 1.00 88.12 103 GLY A CA 1
ATOM 771 C C . GLY A 1 103 ? 3.581 1.770 6.590 1.00 88.12 103 GLY A C 1
ATOM 772 O O . GLY A 1 103 ? 4.114 2.721 6.023 1.00 88.12 103 GLY A O 1
ATOM 773 N N . ASN A 1 104 ? 3.232 0.657 5.940 1.00 91.19 104 ASN A N 1
ATOM 774 C CA . ASN A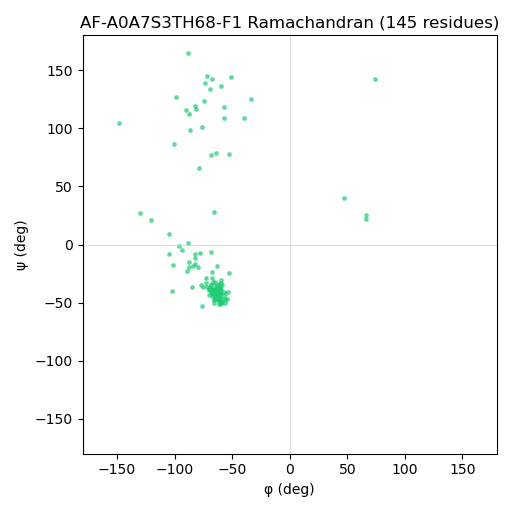 1 104 ? 3.508 0.438 4.517 1.00 91.19 104 ASN A CA 1
ATOM 775 C C . ASN A 1 104 ? 2.840 1.501 3.634 1.00 91.19 104 ASN A C 1
ATOM 777 O O . ASN A 1 104 ? 3.473 2.065 2.741 1.00 91.19 104 ASN A O 1
ATOM 781 N N . THR A 1 105 ? 1.574 1.816 3.918 1.00 89.56 105 THR A N 1
ATOM 782 C CA . THR A 1 105 ? 0.833 2.848 3.182 1.00 89.56 105 THR A CA 1
ATOM 783 C C . THR A 1 105 ? 1.420 4.236 3.435 1.00 89.56 105 THR A C 1
ATOM 785 O O . THR A 1 105 ? 1.536 5.019 2.499 1.00 89.56 105 THR A O 1
ATOM 788 N N . PHE A 1 106 ? 1.835 4.539 4.668 1.00 90.88 106 PHE A N 1
ATOM 789 C CA . PHE A 1 106 ? 2.452 5.814 5.029 1.00 90.88 106 PHE A CA 1
ATOM 790 C C . PHE A 1 106 ? 3.790 6.030 4.314 1.00 90.88 106 PHE A C 1
ATOM 792 O O . PHE A 1 106 ? 4.002 7.102 3.755 1.00 90.88 106 PHE A O 1
ATOM 799 N N . ILE A 1 107 ? 4.658 5.015 4.262 1.00 88.19 107 ILE A N 1
ATOM 800 C CA . ILE A 1 107 ? 5.932 5.093 3.528 1.00 88.19 107 ILE A CA 1
ATOM 801 C C . ILE A 1 107 ? 5.666 5.337 2.038 1.00 88.19 107 ILE A C 1
ATOM 803 O O . ILE A 1 107 ? 6.236 6.258 1.452 1.00 88.19 107 ILE A O 1
ATOM 807 N N . ALA A 1 108 ? 4.757 4.562 1.436 1.00 89.12 108 ALA A N 1
ATOM 808 C CA . ALA A 1 108 ? 4.399 4.720 0.027 1.00 89.12 108 ALA A CA 1
ATOM 809 C C . ALA A 1 108 ? 3.799 6.108 -0.273 1.00 89.12 108 ALA A C 1
ATOM 811 O O . ALA A 1 108 ? 4.073 6.692 -1.320 1.00 89.12 108 ALA A O 1
ATOM 812 N N . LEU A 1 109 ? 2.994 6.646 0.647 1.00 89.56 109 LEU A N 1
ATOM 813 C CA . LEU A 1 109 ? 2.319 7.934 0.511 1.00 89.56 109 LEU A CA 1
ATOM 814 C C . LEU A 1 109 ? 3.249 9.130 0.719 1.00 89.56 109 LEU A C 1
ATOM 816 O O . LEU A 1 109 ? 3.284 10.020 -0.121 1.00 89.56 109 LEU A O 1
ATOM 820 N N . HIS A 1 110 ? 3.963 9.164 1.840 1.00 87.44 110 HIS A N 1
ATOM 821 C CA . HIS A 1 110 ? 4.657 10.358 2.317 1.00 87.44 110 HIS A CA 1
ATOM 822 C C . HIS A 1 110 ? 6.164 10.319 2.051 1.00 87.44 110 HIS A C 1
ATOM 824 O O . HIS A 1 110 ? 6.751 11.334 1.700 1.00 87.44 110 HIS A O 1
ATOM 830 N N . GLU A 1 111 ? 6.821 9.171 2.227 1.00 84.44 111 GLU A N 1
ATOM 831 C CA . GLU A 1 111 ? 8.283 9.101 2.082 1.00 84.44 111 GLU A CA 1
ATOM 832 C C . GLU A 1 111 ? 8.731 8.909 0.636 1.00 84.44 111 GLU A C 1
ATOM 834 O O . GLU A 1 111 ? 9.777 9.429 0.235 1.00 84.44 111 GLU A O 1
ATOM 839 N N . ARG A 1 112 ? 7.954 8.131 -0.122 1.00 85.69 112 ARG A N 1
ATOM 840 C CA . ARG A 1 112 ? 8.231 7.778 -1.519 1.00 85.69 112 ARG A CA 1
ATOM 841 C C . ARG A 1 112 ? 7.358 8.536 -2.518 1.00 85.69 112 ARG A C 1
ATOM 843 O O . ARG A 1 112 ? 7.599 8.415 -3.714 1.00 85.69 112 ARG A O 1
ATOM 850 N N . GLU A 1 113 ? 6.360 9.289 -2.044 1.00 90.06 113 GLU A N 1
ATOM 851 C CA . GLU A 1 113 ? 5.448 10.091 -2.877 1.00 90.06 113 GLU A CA 1
ATOM 852 C C . GLU A 1 113 ? 4.893 9.296 -4.076 1.00 90.06 113 GLU A C 1
ATOM 854 O O . GLU A 1 113 ? 4.828 9.778 -5.212 1.00 90.06 113 GLU A O 1
ATOM 859 N N . TRP A 1 114 ? 4.558 8.020 -3.848 1.00 89.69 114 TRP A N 1
ATOM 860 C CA . TRP A 1 114 ? 4.188 7.098 -4.921 1.00 89.69 114 TRP A CA 1
ATOM 861 C C . TRP A 1 114 ? 2.782 7.376 -5.446 1.00 89.69 114 TRP A C 1
ATOM 863 O O . TRP A 1 114 ? 2.539 7.298 -6.647 1.00 89.69 114 TRP A O 1
ATOM 873 N N . PHE A 1 115 ? 1.850 7.751 -4.570 1.00 89.19 115 PHE A N 1
ATOM 874 C CA . PHE A 1 115 ? 0.545 8.245 -4.999 1.00 89.19 115 PHE A CA 1
ATOM 875 C C . PHE A 1 115 ? 0.702 9.669 -5.542 1.00 89.19 115 PHE A C 1
ATOM 877 O O . PHE A 1 115 ? 1.196 10.541 -4.837 1.00 89.19 115 PHE A O 1
ATOM 884 N N . LYS A 1 116 ? 0.276 9.906 -6.789 1.00 86.69 116 LYS A N 1
ATOM 885 C CA . LYS A 1 116 ? 0.375 11.225 -7.450 1.00 86.69 116 LYS A CA 1
ATOM 886 C C . LYS A 1 116 ? -0.936 12.007 -7.476 1.00 86.69 116 LYS A C 1
ATOM 888 O O . LYS A 1 116 ? -0.937 13.203 -7.737 1.00 86.69 116 LYS A O 1
ATOM 893 N N . ASP A 1 117 ? -2.053 11.321 -7.258 1.00 88.88 117 ASP A N 1
ATOM 894 C CA . ASP A 1 117 ? -3.389 11.901 -7.349 1.00 88.88 117 ASP A CA 1
ATOM 895 C C . ASP A 1 117 ? -3.743 12.661 -6.054 1.00 88.88 117 ASP A C 1
ATOM 897 O O . ASP A 1 117 ? -3.830 12.026 -4.999 1.00 88.88 117 ASP A O 1
ATOM 901 N N . PRO A 1 118 ? -3.950 13.994 -6.098 1.00 87.50 118 PRO A N 1
ATOM 902 C CA . PRO A 1 118 ? -4.162 14.798 -4.893 1.00 87.50 118 PRO A CA 1
ATOM 903 C C . PRO A 1 118 ? -5.387 14.380 -4.073 1.00 87.50 118 PRO A C 1
ATOM 905 O O . PRO A 1 118 ? -5.330 14.387 -2.844 1.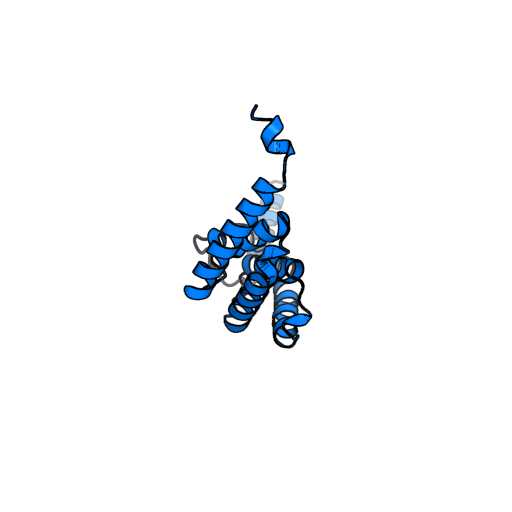00 87.50 118 PRO A O 1
ATOM 908 N N . GLU A 1 119 ? -6.477 13.981 -4.735 1.00 88.81 119 GLU A N 1
ATOM 909 C CA . GLU A 1 119 ? -7.684 13.496 -4.055 1.00 88.81 119 GLU A CA 1
ATOM 910 C C . GLU A 1 119 ? -7.403 12.180 -3.327 1.00 88.81 119 GLU A C 1
ATOM 912 O O . GLU A 1 119 ? -7.691 12.050 -2.137 1.00 88.81 119 GLU A O 1
ATOM 917 N N . SER A 1 120 ? -6.767 11.223 -4.007 1.00 87.62 120 SER A N 1
ATOM 918 C CA . SER A 1 120 ? -6.358 9.949 -3.409 1.00 87.62 120 SER A CA 1
ATOM 919 C C . SER A 1 120 ? -5.443 10.155 -2.202 1.00 87.62 120 SER A C 1
ATOM 921 O O . SER A 1 120 ? -5.619 9.481 -1.190 1.00 87.62 120 SER A O 1
ATOM 923 N N . ILE A 1 121 ? -4.499 11.099 -2.276 1.00 90.06 121 ILE A N 1
ATOM 924 C CA . ILE A 1 121 ? -3.596 11.430 -1.164 1.00 90.06 121 ILE A CA 1
ATOM 925 C C . ILE A 1 121 ? -4.380 11.977 0.032 1.00 90.06 121 ILE A C 1
ATOM 927 O O . ILE A 1 121 ? -4.164 11.526 1.161 1.00 90.06 121 ILE A O 1
ATOM 931 N N . ALA A 1 122 ? -5.299 12.917 -0.200 1.00 89.00 122 ALA A N 1
ATOM 932 C CA . ALA A 1 122 ? -6.120 13.501 0.857 1.00 89.00 122 ALA A CA 1
ATOM 933 C C . ALA A 1 122 ? -6.974 12.430 1.553 1.00 89.00 122 ALA A C 1
ATOM 935 O O . ALA A 1 122 ? -6.895 12.272 2.774 1.00 89.00 122 ALA A O 1
ATOM 936 N N . TYR A 1 123 ? -7.705 11.623 0.779 1.00 90.06 123 TYR A N 1
ATOM 937 C CA . TYR A 1 123 ? -8.555 10.564 1.324 1.00 90.06 123 TYR A CA 1
ATOM 938 C C . TYR A 1 123 ? -7.761 9.465 2.039 1.00 90.06 123 TYR A C 1
ATOM 940 O O . TYR A 1 123 ? -8.190 8.991 3.091 1.00 90.06 123 TYR A O 1
ATOM 948 N N . LEU A 1 124 ? -6.595 9.069 1.516 1.00 90.69 124 LEU A N 1
ATOM 949 C CA . LEU A 1 124 ? -5.715 8.118 2.198 1.00 90.69 124 LEU A CA 1
ATOM 950 C C . LEU A 1 124 ? -5.208 8.685 3.524 1.00 90.69 124 LEU A C 1
ATOM 952 O O . LEU A 1 124 ? -5.219 7.980 4.528 1.00 90.69 124 LEU A O 1
ATOM 956 N N . THR A 1 125 ? -4.815 9.958 3.554 1.00 90.56 125 THR A N 1
ATOM 957 C CA . THR A 1 125 ? -4.336 10.613 4.779 1.00 90.56 125 THR A CA 1
ATOM 958 C C . THR A 1 125 ? -5.421 10.637 5.855 1.00 90.56 125 THR A C 1
ATOM 960 O O . THR A 1 125 ? -5.162 10.276 7.005 1.00 90.56 125 THR A O 1
ATOM 963 N N . GLU A 1 126 ? -6.650 11.008 5.489 1.00 90.62 126 GLU A N 1
ATOM 964 C CA . GLU A 1 126 ? -7.791 11.001 6.408 1.00 90.62 126 GLU A CA 1
ATOM 965 C C . GLU A 1 126 ? -8.109 9.592 6.920 1.00 90.62 126 GLU A C 1
ATOM 967 O O . GLU A 1 126 ? -8.295 9.396 8.124 1.00 90.62 126 GLU A O 1
ATOM 972 N N . ALA A 1 127 ? -8.113 8.602 6.025 1.00 88.06 127 ALA A N 1
ATOM 973 C CA . ALA A 1 127 ? -8.381 7.210 6.362 1.00 88.06 127 ALA A CA 1
ATOM 974 C C . ALA A 1 127 ? -7.323 6.627 7.317 1.00 88.06 127 ALA A C 1
ATOM 976 O O . ALA A 1 127 ? -7.671 5.995 8.318 1.00 88.06 127 ALA A O 1
ATOM 977 N N . LEU A 1 128 ? -6.037 6.894 7.059 1.00 89.19 128 LEU A N 1
ATOM 978 C CA . LEU A 1 128 ? -4.930 6.483 7.926 1.00 89.19 128 LEU A CA 1
ATOM 979 C C . LEU A 1 128 ? -5.023 7.146 9.303 1.00 89.19 128 LEU A C 1
ATOM 981 O O . LEU A 1 128 ? -4.857 6.475 10.321 1.00 89.19 128 LEU A O 1
ATOM 985 N N . L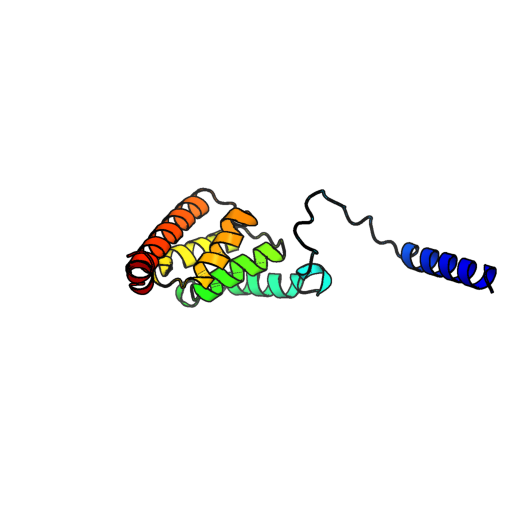EU A 1 129 ? -5.327 8.446 9.355 1.00 89.00 129 LEU A N 1
ATOM 986 C CA . LEU A 1 129 ? -5.464 9.177 10.614 1.00 89.00 129 LEU A CA 1
ATOM 987 C C . LEU A 1 129 ? -6.642 8.655 11.446 1.00 89.00 129 LEU A C 1
ATOM 989 O O . LEU A 1 129 ? -6.513 8.494 12.663 1.00 89.00 129 LEU A O 1
ATOM 993 N N . ALA A 1 130 ? -7.782 8.388 10.806 1.00 88.25 130 ALA A N 1
ATOM 994 C CA . ALA A 1 130 ? -8.955 7.825 11.462 1.00 88.25 130 ALA A CA 1
ATOM 995 C C . ALA A 1 130 ? -8.645 6.447 12.063 1.00 88.25 130 ALA A C 1
ATOM 997 O O . ALA A 1 130 ? -8.916 6.221 13.245 1.00 88.25 130 ALA A O 1
ATOM 998 N N . GLN A 1 131 ? -8.002 5.565 11.295 1.00 88.38 131 GLN A N 1
ATOM 999 C CA . GLN A 1 131 ? -7.656 4.229 11.771 1.00 88.38 131 GLN A CA 1
ATOM 1000 C C . GLN A 1 131 ? -6.580 4.254 12.862 1.00 88.38 131 GLN A C 1
ATOM 1002 O O . GLN A 1 131 ? -6.702 3.549 13.860 1.00 88.38 131 GLN A O 1
ATOM 1007 N N . ALA A 1 132 ? -5.553 5.098 12.736 1.00 85.25 132 ALA A N 1
ATOM 1008 C CA . ALA A 1 132 ? -4.525 5.240 13.767 1.00 85.25 132 ALA A CA 1
ATOM 1009 C C . ALA A 1 132 ? -5.116 5.718 15.106 1.00 85.25 132 ALA A C 1
ATOM 1011 O O . ALA A 1 132 ? -4.725 5.240 16.173 1.00 85.25 132 ALA A O 1
ATOM 1012 N N . ARG A 1 133 ? -6.092 6.637 15.066 1.00 86.31 133 ARG A N 1
ATOM 1013 C CA . ARG A 1 133 ? -6.827 7.082 16.261 1.00 86.31 133 ARG A CA 1
ATOM 1014 C C . ARG A 1 133 ? -7.669 5.964 16.863 1.00 86.31 133 ARG A C 1
ATOM 1016 O O . ARG A 1 133 ? -7.689 5.826 18.085 1.00 86.31 133 ARG A O 1
ATOM 1023 N N . GLU A 1 134 ? -8.342 5.180 16.028 1.00 86.19 134 GLU A N 1
ATOM 1024 C CA . GLU A 1 134 ? -9.151 4.056 16.492 1.00 86.19 134 GLU A CA 1
ATOM 1025 C C . GLU A 1 134 ? -8.285 2.978 17.150 1.00 86.19 134 GLU A C 1
ATOM 1027 O O . GLU A 1 134 ? -8.579 2.566 18.269 1.00 86.19 134 GLU A O 1
ATOM 1032 N N . LEU A 1 135 ? -7.163 2.605 16.532 1.00 82.38 135 LEU A N 1
ATOM 1033 C CA . LEU A 1 135 ? -6.205 1.661 17.112 1.00 82.38 135 LEU A CA 1
ATOM 1034 C C . LEU A 1 135 ? -5.639 2.172 18.442 1.00 82.38 135 LEU A C 1
ATOM 1036 O O . LEU A 1 135 ? -5.575 1.421 19.411 1.00 82.38 135 LEU A O 1
ATOM 1040 N N . LYS A 1 136 ? -5.320 3.470 18.539 1.00 79.75 136 LYS A N 1
ATOM 1041 C CA . LYS A 1 136 ? -4.888 4.090 19.801 1.00 79.75 136 LYS A CA 1
ATOM 1042 C C . LYS A 1 136 ? -5.962 4.013 20.892 1.00 79.75 136 LYS A C 1
ATOM 1044 O O . LYS A 1 136 ? -5.627 3.885 22.065 1.00 79.75 136 LYS A O 1
ATOM 1049 N N . ARG A 1 137 ? -7.245 4.107 20.529 1.00 79.62 137 ARG A N 1
ATOM 1050 C CA . ARG A 1 137 ? -8.371 3.960 21.465 1.00 79.62 137 ARG A CA 1
ATOM 1051 C C . ARG A 1 137 ? -8.573 2.505 21.896 1.00 79.62 137 ARG A C 1
ATOM 1053 O O . ARG A 1 137 ? 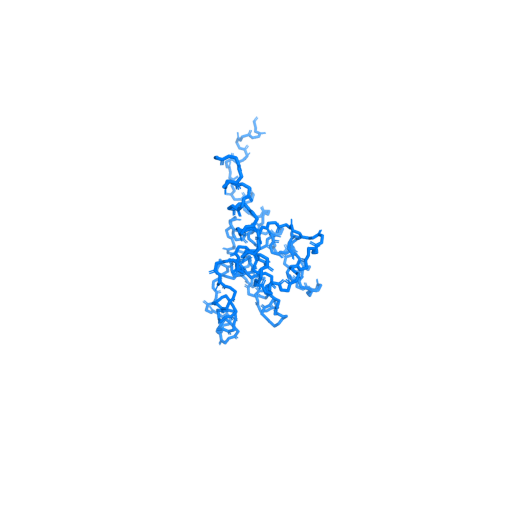-8.985 2.263 23.027 1.00 79.62 137 ARG A O 1
ATOM 1060 N N . GLN A 1 138 ? -8.298 1.560 21.000 1.00 74.75 138 GLN A N 1
ATOM 1061 C CA . GLN A 1 138 ? -8.444 0.122 21.224 1.00 74.75 138 GLN A CA 1
ATOM 1062 C C . GLN A 1 138 ? -7.261 -0.520 21.958 1.00 74.75 138 GLN A C 1
ATOM 1064 O O . GLN A 1 138 ? -7.381 -1.677 22.353 1.00 74.75 138 GLN A O 1
ATOM 1069 N N . ASP A 1 139 ? -6.156 0.203 22.171 1.00 68.69 139 ASP A N 1
ATOM 1070 C CA . ASP A 1 139 ? -4.993 -0.273 22.923 1.00 68.69 139 ASP A CA 1
ATOM 1071 C C . ASP A 1 139 ? -4.981 0.272 24.374 1.00 68.69 139 ASP A C 1
ATOM 1073 O O . ASP A 1 139 ? -4.370 1.308 24.667 1.00 68.69 139 ASP A O 1
ATOM 1077 N N . PRO A 1 140 ? -5.658 -0.400 25.329 1.00 59.38 140 PRO A N 1
ATOM 1078 C CA . PRO A 1 140 ? -5.672 -0.010 26.739 1.00 59.38 140 PRO A CA 1
ATOM 1079 C C . PRO A 1 140 ? -4.314 -0.187 27.445 1.00 59.38 140 PRO A C 1
ATOM 1081 O O . PRO A 1 140 ? -4.175 0.244 28.592 1.00 59.38 140 PRO A O 1
ATOM 1084 N N . GLY A 1 141 ? -3.301 -0.786 26.800 1.00 56.75 141 GLY A N 1
ATOM 1085 C CA . GLY A 1 141 ? -1.951 -0.923 27.358 1.00 56.75 141 GLY A CA 1
ATO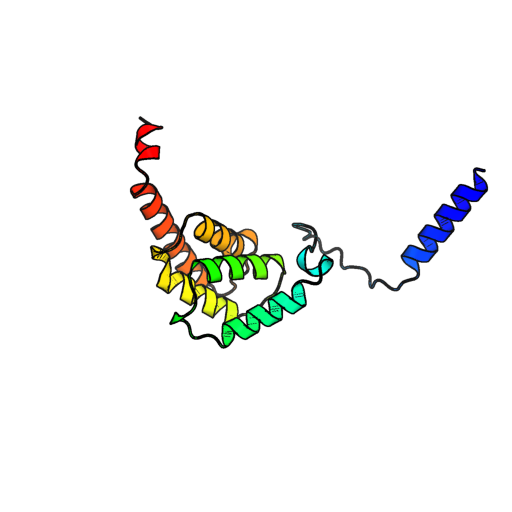M 1086 C C . GLY A 1 141 ? -1.216 0.416 27.488 1.00 56.75 141 GLY A C 1
ATOM 1087 O O . GLY A 1 141 ? -0.527 0.652 28.479 1.00 56.75 141 GLY A O 1
ATOM 1088 N N . LEU A 1 142 ? -1.441 1.343 26.554 1.00 51.03 142 LEU A N 1
ATOM 1089 C CA . LEU A 1 142 ? -0.853 2.691 26.562 1.00 51.03 142 LEU A CA 1
ATOM 1090 C C . LEU A 1 142 ? -1.455 3.615 27.631 1.00 51.03 142 LEU A C 1
ATOM 1092 O O . LEU A 1 142 ? -0.754 4.476 28.158 1.00 51.03 142 LEU A O 1
ATOM 1096 N N . ALA A 1 143 ? -2.722 3.408 28.003 1.00 47.44 143 ALA A N 1
ATOM 1097 C CA . ALA A 1 143 ? -3.364 4.142 29.097 1.00 47.44 143 ALA A CA 1
ATOM 1098 C C . ALA A 1 143 ? -2.769 3.792 30.474 1.00 47.44 143 ALA A C 1
ATOM 1100 O O . ALA A 1 143 ? -2.856 4.591 31.401 1.00 47.44 143 ALA A O 1
ATOM 1101 N N . ARG A 1 144 ? -2.151 2.610 30.606 1.00 46.03 144 ARG A N 1
ATOM 1102 C CA . ARG A 1 144 ? -1.508 2.138 31.842 1.00 46.03 144 ARG A CA 1
ATOM 1103 C C . ARG A 1 144 ? -0.037 2.531 31.974 1.00 46.03 144 ARG A C 1
ATOM 1105 O O . ARG A 1 144 ? 0.465 2.535 33.086 1.00 46.03 144 ARG A O 1
ATOM 1112 N N . ILE A 1 145 ? 0.649 2.814 30.866 1.00 49.03 145 ILE A N 1
ATOM 1113 C CA . ILE A 1 145 ? 2.077 3.192 30.859 1.00 49.03 145 ILE A CA 1
ATOM 1114 C C . ILE A 1 145 ? 2.254 4.712 31.048 1.00 49.03 145 ILE A C 1
ATOM 1116 O O . ILE A 1 145 ? 3.324 5.168 31.437 1.00 49.03 145 ILE A O 1
ATOM 1120 N N . LEU A 1 146 ? 1.200 5.497 30.798 1.00 46.38 146 LEU A N 1
ATOM 1121 C CA . LEU A 1 146 ? 1.177 6.959 30.952 1.00 46.38 146 LEU A CA 1
ATOM 1122 C C . LEU A 1 146 ? 0.409 7.448 32.200 1.00 46.38 146 LEU A C 1
ATOM 1124 O O . LEU A 1 146 ? 0.172 8.651 32.312 1.00 46.38 146 LEU A O 1
ATOM 1128 N N . ALA A 1 147 ? 0.004 6.546 33.100 1.00 44.62 147 ALA A N 1
ATOM 1129 C CA . ALA A 1 147 ? -0.609 6.862 34.395 1.00 44.62 147 ALA A CA 1
ATOM 1130 C C . ALA A 1 147 ? 0.404 6.648 35.525 1.00 44.62 147 ALA A C 1
ATOM 1132 O O . ALA A 1 147 ? 0.421 7.484 36.454 1.00 44.62 147 ALA A O 1
#

pLDDT: mean 76.01, std 15.98, range [40.25, 91.19]

Nearest PDB structures (foldseek):
  8fni-assembly1_6  TM=8.062E-01  e=1.825E-01  Trypanosoma brucei
  9g6k-assembly1_LJ  TM=7.940E-01  e=2.490E-01  Toxoplasma gondii
  8apo-assembly1_BF  TM=8.240E-01  e=3.579E-01  Polytomella magna
  8apn-assembly1_AL  TM=7.172E-01  e=1.062E+00  Polytomella magna
  9g6k-assembly1_L2  TM=6.115E-01  e=7.019E-01  Toxoplasma gondii

Organism: NCBI:txid141414